Protein AF-A0A972UYF7-F1 (afdb_monomer)

Foldseek 3Di:
DVVVVVVVVCVVVVPVCVVVCLPPVDDLVRQLVVVVVVVVVVVVPDDPVNVVVCCVPDLQNDDDPDDPVVVVVVVVVVVVPDPPLADEDEDDQKDAQCLDVVVHVDDSQFWADDSNRITGAADPVSRVVVVQVVVCVVVVDPDDHHYDYDDDHATSDDDPDPPDGRD

Mean predicted aligned error: 4.76 Å

Nearest PDB structures (foldseek):
  2q7g-assembly1_A-2  TM=5.411E-01  e=6.337E-02  Methanosarcina mazei
  4cs2-assembly1_A-2  TM=5.052E-01  e=6.770E-02  Methanosarcina mazei
  1ati-assembly1_B  TM=5.854E-01  e=4.935E-01  Thermus thermophilus HB8
  1ati-assembly1_A  TM=5.919E-01  e=1.247E+00  Thermus thermophilus HB8
  3vbb-assembly3_E  TM=5.187E-01  e=3.151E+00  Homo sapiens

Sequence (167 aa):
MKQKIIDGIIKKTGIPDLIDVLVDRLSFSELQSLLLKIFELKTKKKSSNDILSEYQSNRFVKPSDINPVILRNLELKIFSLLPSDFELIELSPLTPIGTASVLTTTHQNNVISTIRNTEVAADTTNILALECAKRRKEWLTSKTVKLCSSQRLTRGQPFEDKNFSAH

Radius of gyration: 20.2 Å; Cα contacts (8 Å, |Δi|>4): 145; chains: 1; bounding box: 45×41×50 Å

Solvent-accessible surface area (backbone atoms only — not comparable to full-atom values): 10062 Å² total; per-residue (Å²): 122,68,65,66,53,53,54,51,49,34,65,72,71,71,40,88,58,51,64,55,46,61,64,76,71,33,54,74,68,53,45,28,54,52,48,51,54,52,47,54,62,54,55,74,73,58,50,73,66,55,51,50,52,46,52,73,72,38,69,87,68,59,83,71,93,68,59,65,69,60,52,52,55,50,52,54,54,55,59,72,70,51,63,90,79,49,46,79,47,86,75,68,66,56,41,58,52,57,51,59,37,72,78,44,93,47,58,60,86,38,36,50,72,48,67,78,67,22,19,44,32,52,53,70,67,62,55,53,50,51,52,43,52,51,51,30,62,75,66,74,44,88,69,86,73,47,75,42,70,83,79,87,38,37,48,50,60,87,67,101,46,95,85,62,61,39,91

pLDDT: mean 92.92, std 6.47, range [53.59, 98.44]

Structure (mmCIF, N/CA/C/O backbone):
data_AF-A0A972UYF7-F1
#
_entry.id   AF-A0A972UYF7-F1
#
loop_
_atom_site.group_PDB
_atom_site.id
_atom_site.type_symbol
_atom_site.label_atom_id
_atom_site.label_alt_id
_atom_site.label_comp_id
_atom_site.label_asym_id
_atom_site.label_entity_id
_atom_site.label_seq_id
_atom_site.pdbx_PDB_ins_code
_atom_site.Cartn_x
_atom_site.Cartn_y
_atom_site.Cartn_z
_atom_site.occupancy
_atom_site.B_iso_or_equiv
_atom_site.auth_seq_id
_atom_site.auth_comp_id
_atom_site.auth_asym_id
_atom_site.auth_atom_id
_atom_site.pdbx_PDB_model_num
ATOM 1 N N . MET A 1 1 ? -19.263 15.287 3.378 1.00 53.59 1 MET A N 1
ATOM 2 C CA . MET A 1 1 ? -19.510 14.082 4.209 1.00 53.59 1 MET A CA 1
ATOM 3 C C . MET A 1 1 ? -18.424 13.847 5.270 1.00 53.59 1 MET A C 1
ATOM 5 O O . MET A 1 1 ? -18.784 13.496 6.382 1.00 53.59 1 MET A O 1
ATOM 9 N N . LYS A 1 2 ? -17.131 14.094 4.986 1.00 68.38 2 LYS A N 1
ATOM 10 C CA . LYS A 1 2 ? -16.018 13.839 5.930 1.00 68.38 2 LYS A CA 1
ATOM 11 C C . LYS A 1 2 ? -15.978 14.759 7.163 1.00 68.38 2 LYS A C 1
ATOM 13 O O . LYS A 1 2 ? -15.811 14.245 8.260 1.00 68.38 2 LYS A O 1
ATOM 18 N N . GLN A 1 3 ? -16.226 16.064 7.011 1.00 82.25 3 GLN A N 1
ATOM 19 C CA . GLN A 1 3 ? -16.138 17.012 8.135 1.00 82.25 3 GLN A CA 1
ATOM 20 C C . GLN A 1 3 ? -17.111 16.678 9.277 1.00 82.25 3 GLN A C 1
ATOM 22 O O . GLN A 1 3 ? -16.688 16.531 10.412 1.00 82.25 3 GLN A O 1
ATOM 27 N N . LYS A 1 4 ? -18.380 16.380 8.955 1.00 88.25 4 LYS A N 1
ATOM 28 C CA . LYS A 1 4 ? -19.392 15.984 9.953 1.00 88.25 4 LYS A CA 1
ATOM 29 C C . LYS A 1 4 ? -18.992 14.759 10.788 1.00 88.25 4 LYS A C 1
ATOM 31 O O . LYS A 1 4 ? -19.383 14.660 11.947 1.00 88.25 4 LYS A O 1
ATOM 36 N N . ILE A 1 5 ? -18.250 13.811 10.205 1.00 92.19 5 ILE A N 1
ATOM 37 C CA . ILE A 1 5 ? -17.762 12.627 10.929 1.00 92.19 5 ILE A CA 1
ATOM 38 C C . ILE A 1 5 ? -16.664 13.039 11.912 1.00 92.19 5 ILE A C 1
ATOM 40 O O . ILE A 1 5 ? -16.703 12.619 13.066 1.00 92.19 5 ILE A O 1
ATOM 44 N N . ILE A 1 6 ? -15.722 13.877 11.473 1.00 91.44 6 ILE A N 1
ATOM 45 C CA . ILE A 1 6 ? -14.649 14.401 12.326 1.00 91.44 6 ILE A CA 1
ATOM 46 C C . ILE A 1 6 ? -15.226 15.234 13.475 1.00 91.44 6 ILE A C 1
ATOM 48 O O . ILE A 1 6 ? -14.893 14.972 14.628 1.00 91.44 6 ILE A O 1
ATOM 52 N N . ASP A 1 7 ? -16.171 16.133 13.194 1.00 92.56 7 ASP A N 1
ATOM 53 C CA . ASP A 1 7 ? -16.850 16.939 14.216 1.00 92.56 7 ASP A CA 1
ATOM 54 C C . ASP A 1 7 ? -17.564 16.043 15.248 1.00 92.56 7 ASP A C 1
ATOM 56 O O . ASP A 1 7 ? -17.515 16.280 16.457 1.00 92.56 7 ASP A O 1
ATOM 60 N N . GLY A 1 8 ? -18.192 14.957 14.781 1.00 94.69 8 GLY A N 1
ATOM 61 C CA . GLY A 1 8 ? -18.811 13.951 15.643 1.00 94.69 8 GLY A CA 1
ATOM 62 C C . GLY A 1 8 ? -17.805 13.206 16.528 1.00 94.69 8 GLY A C 1
ATOM 63 O O . GLY A 1 8 ? -18.105 12.936 17.693 1.00 94.69 8 GLY A O 1
ATOM 64 N N . ILE A 1 9 ? -16.612 12.897 16.009 1.00 94.44 9 ILE A N 1
ATOM 65 C CA . ILE A 1 9 ? -15.524 12.284 16.783 1.00 94.44 9 ILE A CA 1
ATOM 66 C C . ILE A 1 9 ? -15.036 13.255 17.858 1.00 94.44 9 ILE A C 1
ATOM 68 O O . ILE A 1 9 ? -14.999 12.857 19.018 1.00 94.44 9 ILE A O 1
ATOM 72 N N . ILE A 1 10 ? -14.748 14.512 17.501 1.00 95.56 10 ILE A N 1
ATOM 73 C CA . ILE A 1 10 ? -14.301 15.560 18.436 1.00 95.56 10 ILE A CA 1
ATOM 74 C C . ILE A 1 10 ? -15.309 15.727 19.578 1.00 95.56 10 ILE A C 1
ATOM 76 O O . ILE A 1 10 ? -14.943 15.711 20.754 1.00 95.56 10 ILE A O 1
ATOM 80 N N . LYS A 1 11 ? -16.605 15.799 19.248 1.00 95.19 11 LYS A N 1
ATOM 81 C CA . LYS A 1 11 ? -17.671 15.885 20.253 1.00 95.19 11 LYS A CA 1
ATOM 82 C C . LYS A 1 11 ? -17.718 14.654 21.164 1.00 95.19 11 LYS A C 1
ATOM 84 O O . LYS A 1 11 ? -17.945 14.793 22.360 1.00 95.19 11 LYS A O 1
ATOM 89 N N . LYS A 1 12 ? -17.536 13.451 20.612 1.00 96.38 12 LYS A N 1
ATOM 90 C CA . LYS A 1 12 ? -17.595 12.190 21.368 1.00 96.38 12 LYS A CA 1
ATOM 91 C C . LYS A 1 12 ? -16.387 11.996 22.285 1.00 96.38 12 LYS A C 1
ATOM 93 O O . LYS A 1 12 ? -16.538 11.407 23.351 1.00 96.38 12 LYS A O 1
ATOM 98 N N . THR A 1 13 ? -15.203 12.426 21.859 1.00 94.75 13 THR A N 1
ATOM 99 C CA . THR A 1 13 ? -13.974 12.315 22.654 1.00 94.75 13 THR A CA 1
ATOM 100 C C . THR A 1 13 ? -13.847 13.432 23.682 1.00 94.75 13 THR A C 1
ATOM 102 O O . THR A 1 13 ? -13.176 13.231 24.688 1.00 94.75 13 THR A O 1
ATOM 105 N N . GLY A 1 14 ? -14.482 14.587 23.447 1.00 95.50 14 GLY A N 1
ATOM 106 C CA . GLY A 1 14 ? -14.360 15.761 24.310 1.00 95.50 14 GLY A CA 1
ATOM 107 C C . GLY A 1 14 ? -12.991 16.440 24.214 1.00 95.50 14 GLY A C 1
ATOM 108 O O . GLY A 1 14 ? -12.608 17.145 25.141 1.00 95.50 14 GLY A O 1
ATOM 109 N N . ILE A 1 15 ? -12.251 16.214 23.120 1.00 95.00 15 ILE A N 1
ATOM 110 C CA . ILE A 1 15 ? -10.909 16.769 22.879 1.00 95.00 15 ILE A CA 1
ATOM 111 C C . ILE A 1 15 ? -10.995 17.710 21.664 1.00 95.00 15 ILE A C 1
ATOM 113 O O . ILE A 1 15 ? -10.967 17.220 20.532 1.00 95.00 15 ILE A O 1
ATOM 117 N N . PRO A 1 16 ? -11.148 19.034 21.868 1.00 91.69 16 PRO A N 1
ATOM 118 C CA . PRO A 1 16 ? -11.381 19.992 20.784 1.00 91.69 16 PRO A CA 1
ATOM 119 C C . PRO A 1 16 ? -10.237 20.088 19.768 1.00 91.69 16 PRO A C 1
ATOM 121 O O . PRO A 1 16 ? -10.502 20.192 18.576 1.00 91.69 16 PRO A O 1
ATOM 124 N N . ASP A 1 17 ? -8.985 20.005 20.224 1.00 93.62 17 ASP A N 1
ATOM 125 C CA . ASP A 1 17 ? -7.765 20.142 19.413 1.00 93.62 17 ASP A CA 1
ATOM 126 C C . ASP A 1 17 ? -7.193 18.788 18.958 1.00 93.62 17 ASP A C 1
ATOM 128 O O . ASP A 1 17 ? -6.018 18.676 18.615 1.00 93.62 17 ASP A O 1
ATOM 132 N N . LEU A 1 18 ? -8.019 17.731 18.946 1.00 94.38 18 LEU A N 1
ATOM 133 C CA . LEU A 1 18 ? -7.566 16.364 18.670 1.00 94.38 18 LEU A CA 1
ATOM 134 C C . LEU A 1 18 ? -6.819 16.240 17.336 1.00 94.38 18 LEU A C 1
ATOM 136 O O . LEU A 1 18 ? -5.810 15.545 17.270 1.00 94.38 18 LEU A O 1
ATOM 140 N N . ILE A 1 19 ? -7.320 16.872 16.273 1.00 93.19 19 ILE A N 1
ATOM 141 C CA . ILE A 1 19 ? -6.692 16.782 14.948 1.00 93.19 19 ILE A CA 1
ATOM 142 C C . ILE A 1 19 ? -5.349 17.508 14.946 1.00 93.19 19 ILE A C 1
ATOM 144 O O . ILE A 1 19 ? -4.357 16.908 14.544 1.00 93.19 19 ILE A O 1
ATOM 148 N N . ASP A 1 20 ? -5.298 18.729 15.469 1.00 92.81 20 ASP A N 1
ATOM 149 C CA . ASP A 1 20 ? -4.079 19.541 15.527 1.00 92.81 20 ASP A CA 1
ATOM 150 C C . ASP A 1 20 ? -2.988 18.841 16.350 1.00 92.81 20 ASP A C 1
ATOM 152 O O . ASP A 1 20 ? -1.822 18.804 15.967 1.00 92.81 20 ASP A O 1
ATOM 156 N N . VAL A 1 21 ? -3.360 18.194 17.462 1.00 93.31 21 VAL A N 1
ATOM 157 C CA . VAL A 1 21 ? -2.422 17.379 18.247 1.00 93.31 21 VAL A CA 1
ATOM 158 C C . VAL A 1 21 ? -1.858 16.230 17.410 1.00 93.31 21 VAL A C 1
ATOM 160 O O . VAL A 1 21 ? -0.651 16.000 17.427 1.00 93.31 21 VAL A O 1
ATOM 163 N N . LEU A 1 22 ? -2.709 15.506 16.679 1.00 94.19 22 LEU A N 1
ATOM 164 C CA . LEU A 1 22 ? -2.288 14.341 15.898 1.00 94.19 22 LEU A CA 1
ATOM 165 C C . LEU A 1 22 ? -1.510 14.703 14.623 1.00 94.19 22 LEU A C 1
ATOM 167 O O . LEU A 1 22 ? -0.728 13.872 14.165 1.00 94.19 22 LEU A O 1
ATOM 171 N N . VAL A 1 23 ? -1.738 15.887 14.046 1.00 92.88 23 VAL A N 1
ATOM 172 C CA . VAL A 1 23 ? -1.115 16.338 12.790 1.00 92.88 23 VAL A CA 1
ATOM 173 C C . VAL A 1 23 ? 0.128 17.189 13.041 1.00 92.88 23 VAL A C 1
ATOM 175 O O . VAL A 1 23 ? 1.163 16.921 12.437 1.00 92.88 23 VAL A O 1
ATOM 178 N N . ASP A 1 24 ? 0.044 18.181 13.929 1.00 93.56 24 ASP A N 1
ATOM 179 C CA . ASP A 1 24 ? 1.079 19.214 14.066 1.00 93.56 24 ASP A CA 1
ATOM 180 C C . ASP A 1 24 ? 2.006 18.987 15.265 1.00 93.56 24 ASP A C 1
ATOM 182 O O . ASP A 1 24 ? 3.156 19.427 15.248 1.00 93.56 24 ASP A O 1
ATOM 186 N N . ARG A 1 25 ? 1.528 18.318 16.326 1.00 94.56 25 ARG A N 1
ATOM 187 C CA . ARG A 1 25 ? 2.325 18.108 17.553 1.00 94.56 25 ARG A CA 1
ATOM 188 C C . ARG A 1 25 ? 3.008 16.749 17.629 1.00 94.56 25 ARG A C 1
ATOM 190 O O . ARG A 1 25 ? 3.965 16.614 18.385 1.00 94.56 25 ARG A O 1
ATOM 197 N N . LEU A 1 26 ? 2.519 15.754 16.894 1.00 95.62 26 LEU A N 1
ATOM 198 C CA . LEU A 1 26 ? 3.140 14.436 16.819 1.00 95.62 26 LEU A CA 1
ATOM 199 C C . LEU A 1 26 ? 3.890 14.284 15.503 1.00 95.62 26 LEU A C 1
ATOM 201 O O . LEU A 1 26 ? 3.331 14.467 14.424 1.00 95.62 26 LEU A O 1
ATOM 205 N N . SER A 1 27 ? 5.143 13.848 15.587 1.00 93.94 27 SER A N 1
ATOM 206 C CA . SER A 1 27 ? 5.842 13.341 14.413 1.00 93.94 27 SER A CA 1
ATOM 207 C C . SER A 1 27 ? 5.136 12.101 13.864 1.00 93.94 27 SER A C 1
ATOM 209 O O . SER A 1 27 ? 4.449 11.354 14.569 1.00 93.94 27 SER A O 1
ATOM 211 N N . PHE A 1 28 ? 5.384 11.805 12.593 1.00 91.50 28 PHE A N 1
ATOM 212 C CA . PHE A 1 28 ? 4.793 10.641 11.944 1.00 91.50 28 PHE A CA 1
ATOM 213 C C . PHE A 1 28 ? 5.217 9.309 12.602 1.00 91.50 28 PHE A C 1
ATOM 215 O O . PHE A 1 28 ? 4.451 8.345 12.634 1.00 91.50 28 PHE A O 1
ATOM 222 N N . SER A 1 29 ? 6.414 9.245 13.196 1.00 93.75 29 SER A N 1
ATOM 223 C CA . SER A 1 29 ? 6.885 8.098 13.990 1.00 93.75 29 SER A CA 1
ATOM 224 C C . SER A 1 29 ? 6.175 7.948 15.340 1.00 93.75 29 SER A C 1
ATOM 226 O O . SER A 1 29 ? 5.895 6.823 15.771 1.00 93.75 29 SER A O 1
ATOM 228 N N . GLU A 1 30 ? 5.862 9.056 16.012 1.00 95.62 30 GLU A N 1
ATOM 229 C CA . GLU A 1 30 ? 5.106 9.039 17.270 1.00 95.62 30 GLU A CA 1
ATOM 230 C C . GLU A 1 30 ? 3.651 8.652 17.016 1.00 95.62 30 GLU A C 1
ATOM 232 O O . GLU A 1 30 ? 3.116 7.787 17.713 1.00 95.62 30 GLU A O 1
ATOM 237 N N . LEU A 1 31 ? 3.045 9.195 15.954 1.00 95.56 31 LEU A N 1
ATOM 238 C CA . LEU A 1 31 ? 1.709 8.807 15.511 1.00 95.56 31 LEU A CA 1
ATOM 239 C C . LEU A 1 31 ? 1.642 7.310 15.181 1.00 95.56 31 LEU A C 1
ATOM 241 O O . LEU A 1 31 ? 0.726 6.623 15.635 1.00 95.56 31 LEU A O 1
ATOM 245 N N . GLN A 1 32 ? 2.634 6.772 14.462 1.00 95.50 32 GLN A N 1
ATOM 246 C CA . GLN A 1 32 ? 2.739 5.331 14.213 1.00 95.50 32 GLN A CA 1
ATOM 247 C C . GLN A 1 32 ? 2.785 4.533 15.526 1.00 95.50 32 GLN A C 1
ATOM 249 O O . GLN A 1 32 ? 2.077 3.535 15.668 1.00 95.50 32 GLN A O 1
ATOM 254 N N . SER A 1 33 ? 3.598 4.956 16.495 1.00 96.69 33 SER A N 1
ATOM 255 C CA . SER A 1 33 ? 3.731 4.263 17.785 1.00 96.69 33 SER A CA 1
ATOM 256 C C . SER A 1 33 ? 2.416 4.269 18.574 1.00 96.69 33 SER A C 1
ATOM 258 O O . SER A 1 33 ? 1.996 3.233 19.100 1.00 96.69 33 SER A O 1
ATOM 260 N N . LEU A 1 34 ? 1.714 5.405 18.580 1.00 96.62 34 LEU A N 1
ATOM 261 C CA . LEU A 1 34 ? 0.385 5.542 19.168 1.00 96.62 34 LEU A CA 1
ATOM 262 C C . LEU A 1 34 ? -0.632 4.614 18.486 1.00 96.62 34 LEU A C 1
ATOM 264 O O . LEU A 1 34 ? -1.339 3.863 19.162 1.00 96.62 34 LEU A O 1
ATOM 268 N N . LEU A 1 35 ? -0.690 4.618 17.151 1.00 96.88 35 LEU A N 1
ATOM 269 C CA . LEU A 1 35 ? -1.614 3.780 16.383 1.00 96.88 35 LEU A CA 1
ATOM 270 C C . LEU A 1 35 ? -1.339 2.286 16.577 1.00 96.88 35 LEU A C 1
ATOM 272 O O . LEU A 1 35 ? -2.290 1.518 16.718 1.00 96.88 35 LEU A O 1
ATOM 276 N N . LEU A 1 36 ? -0.070 1.873 16.664 1.00 97.94 36 LEU A N 1
ATOM 277 C CA . LEU A 1 36 ? 0.304 0.494 16.992 1.00 97.94 36 LEU A CA 1
ATOM 278 C C . LEU A 1 36 ? -0.257 0.078 18.356 1.00 97.94 36 LEU A C 1
ATOM 280 O O . LEU A 1 36 ? -0.880 -0.982 18.457 1.00 97.94 36 LEU A O 1
ATOM 284 N N . LYS A 1 37 ? -0.115 0.926 19.385 1.00 98.19 37 LYS A N 1
ATOM 285 C CA . LYS A 1 37 ? -0.671 0.636 20.713 1.00 98.19 37 LYS A CA 1
ATOM 286 C C . LYS A 1 37 ? -2.198 0.576 20.698 1.00 98.19 37 LYS A C 1
ATOM 288 O O . LYS A 1 37 ? -2.793 -0.324 21.290 1.00 98.19 37 LYS A O 1
ATOM 293 N N . ILE A 1 38 ? -2.849 1.507 20.002 1.00 97.44 38 ILE A N 1
ATOM 294 C CA . ILE A 1 38 ? -4.311 1.524 19.858 1.00 97.44 38 ILE A CA 1
ATOM 295 C C . ILE A 1 38 ? -4.799 0.247 19.164 1.00 97.44 38 ILE A C 1
ATOM 297 O O . ILE A 1 38 ? -5.777 -0.357 19.611 1.00 97.44 38 ILE A O 1
ATOM 301 N N . PHE A 1 39 ? -4.133 -0.174 18.087 1.00 97.75 39 PHE A N 1
ATOM 302 C CA . PHE A 1 39 ? -4.522 -1.359 17.327 1.00 97.75 39 PHE A CA 1
ATOM 303 C C . PHE A 1 39 ? -4.317 -2.629 18.150 1.00 97.75 39 PHE A C 1
ATOM 305 O O . PHE A 1 39 ? -5.225 -3.450 18.168 1.00 97.75 39 PHE A O 1
ATOM 312 N N . GLU A 1 40 ? -3.224 -2.748 18.911 1.00 97.81 40 GLU A N 1
ATOM 313 C CA . GLU A 1 40 ? -3.013 -3.842 19.873 1.00 97.81 40 GLU A CA 1
ATOM 314 C C . GLU A 1 40 ? -4.186 -3.967 20.864 1.00 97.81 40 GLU A C 1
ATOM 316 O O . GLU A 1 40 ? -4.733 -5.049 21.074 1.00 97.81 40 GLU A O 1
ATOM 321 N N . LEU A 1 41 ? -4.617 -2.852 21.466 1.00 98.38 41 LEU A N 1
ATOM 322 C CA . LEU A 1 41 ? -5.723 -2.854 22.430 1.00 98.38 41 LEU A CA 1
ATOM 323 C C . LEU A 1 41 ? -7.079 -3.149 21.776 1.00 98.38 41 LEU A C 1
ATOM 325 O O . LEU A 1 41 ? -7.949 -3.748 22.410 1.00 98.38 41 LEU A O 1
ATOM 329 N N . LYS A 1 42 ? -7.283 -2.722 20.524 1.00 97.62 42 LYS A N 1
ATOM 330 C CA . LYS A 1 42 ? -8.511 -2.998 19.769 1.00 97.62 42 LYS A CA 1
ATOM 331 C C . LYS A 1 42 ? -8.591 -4.454 19.325 1.00 97.62 42 LYS A C 1
ATOM 333 O O . LYS A 1 42 ? -9.648 -5.058 19.472 1.00 97.62 42 LYS A O 1
ATOM 338 N N . THR A 1 43 ? -7.505 -5.023 18.808 1.00 97.56 43 THR A N 1
ATOM 339 C CA . THR A 1 43 ? -7.487 -6.411 18.324 1.00 97.56 43 THR A CA 1
ATOM 340 C C . THR A 1 43 ? -7.590 -7.417 19.463 1.00 97.56 43 THR A C 1
ATOM 342 O O . THR A 1 43 ? -8.244 -8.435 19.285 1.00 97.56 43 THR A O 1
ATOM 345 N N . LYS A 1 44 ? -7.080 -7.103 20.665 1.00 98.00 44 LYS A N 1
ATOM 346 C CA . LYS A 1 44 ? -7.297 -7.910 21.885 1.00 98.00 44 LYS A CA 1
ATOM 347 C C . LYS A 1 44 ? -8.768 -8.136 22.244 1.00 98.00 44 LYS A C 1
ATOM 349 O O . LYS A 1 44 ? -9.076 -9.069 22.975 1.00 98.00 44 LYS A O 1
ATOM 354 N N . LYS A 1 45 ? -9.667 -7.271 21.770 1.00 97.62 45 LYS A N 1
ATOM 355 C CA . LYS A 1 45 ? -11.112 -7.371 22.010 1.00 97.62 45 LYS A CA 1
ATOM 356 C C . LYS A 1 45 ? -11.858 -8.089 20.884 1.00 97.62 45 LYS A C 1
ATOM 358 O O . LYS A 1 45 ? -13.075 -8.197 20.969 1.00 97.62 45 LYS A O 1
ATOM 363 N N . LYS A 1 46 ? -11.162 -8.525 19.828 1.00 97.88 46 LYS A N 1
ATOM 364 C CA . LYS A 1 46 ? -11.772 -9.228 18.697 1.00 97.88 46 LYS A CA 1
ATOM 365 C C . LYS A 1 46 ? -11.824 -10.728 18.939 1.00 97.88 46 LYS A C 1
ATOM 367 O O . LYS A 1 46 ? -10.881 -11.322 19.454 1.00 97.88 46 LYS A O 1
ATOM 372 N N . SER A 1 47 ? -12.914 -11.331 18.491 1.00 98.12 47 SER A N 1
ATOM 373 C CA . SER A 1 47 ? -13.104 -12.772 18.388 1.00 98.12 47 SER A CA 1
ATOM 374 C C . SER A 1 47 ? -12.904 -13.258 16.949 1.00 98.12 47 SER A C 1
ATOM 376 O O . SER A 1 47 ? -12.932 -12.473 15.999 1.00 98.12 47 SER A O 1
ATOM 378 N N . SER A 1 48 ? -12.768 -14.572 16.757 1.00 98.12 48 SER A N 1
ATOM 379 C CA . SER A 1 48 ? -12.719 -15.168 15.414 1.00 98.12 48 SER A CA 1
ATOM 380 C C . SER A 1 48 ? -13.990 -14.902 14.598 1.00 98.12 48 SER A C 1
ATOM 382 O O . SER A 1 48 ? -13.907 -14.751 13.381 1.00 98.12 48 SER A O 1
ATOM 384 N N . ASN A 1 49 ? -15.153 -14.785 15.251 1.00 98.44 49 ASN A N 1
ATOM 385 C CA . ASN A 1 49 ? -16.408 -14.438 14.579 1.00 98.44 49 ASN A CA 1
ATOM 386 C C . ASN A 1 49 ? -16.383 -13.004 14.040 1.00 98.44 49 ASN A C 1
ATOM 388 O O . ASN A 1 49 ? -16.837 -12.772 12.920 1.00 98.44 49 ASN A O 1
ATOM 392 N N . ASP A 1 50 ? -15.804 -12.063 14.791 1.00 98.06 50 ASP A N 1
ATOM 393 C CA . ASP A 1 50 ? -15.629 -10.686 14.314 1.00 98.06 50 ASP A CA 1
ATOM 394 C C . ASP A 1 50 ? -14.733 -10.660 13.072 1.00 98.06 50 ASP A C 1
ATOM 396 O O . ASP A 1 50 ? -15.054 -10.001 12.086 1.00 98.06 50 ASP A O 1
ATOM 400 N N . ILE A 1 51 ? -13.641 -11.434 13.084 1.00 97.94 51 ILE A N 1
ATOM 401 C CA . ILE A 1 51 ? -12.730 -11.544 11.938 1.00 97.94 51 ILE A CA 1
ATOM 402 C C . ILE A 1 51 ? -13.427 -12.157 10.720 1.00 97.94 51 ILE A C 1
ATOM 404 O O . ILE A 1 51 ? -13.257 -11.650 9.613 1.00 97.94 51 ILE A O 1
ATOM 408 N N . LEU A 1 52 ? -14.229 -13.211 10.896 1.00 98.25 52 LEU A N 1
ATOM 409 C CA . LEU A 1 52 ? -14.974 -13.815 9.790 1.00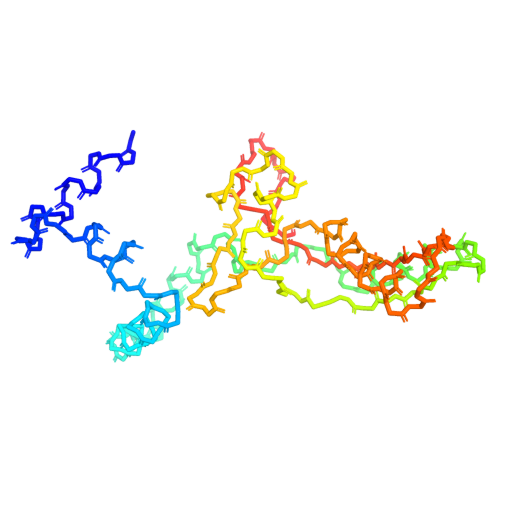 98.25 52 LEU A CA 1
ATOM 410 C C . LEU A 1 52 ? -16.002 -12.837 9.202 1.00 98.25 52 LEU A C 1
ATOM 412 O O . LEU A 1 52 ? -16.089 -12.705 7.983 1.00 98.25 52 LEU A O 1
ATOM 416 N N . SER A 1 53 ? -16.731 -12.117 10.055 1.00 97.75 53 SER A N 1
ATOM 417 C CA . SER A 1 53 ? -17.694 -11.092 9.635 1.00 97.75 53 SER A CA 1
ATOM 418 C C . SER A 1 53 ? -17.019 -9.954 8.854 1.00 97.75 53 SER A C 1
ATOM 420 O O . SER A 1 53 ? -17.488 -9.524 7.794 1.00 97.75 53 SER A O 1
ATOM 422 N N . GLU A 1 54 ? -15.849 -9.505 9.313 1.00 96.56 54 GLU A N 1
ATOM 423 C CA . GLU A 1 54 ? -15.036 -8.520 8.597 1.00 96.56 54 GLU A CA 1
ATOM 424 C C . GLU A 1 54 ? -14.511 -9.069 7.268 1.00 96.56 54 GLU A C 1
ATOM 426 O O . GLU A 1 54 ? -14.604 -8.388 6.249 1.00 96.56 54 GLU A O 1
ATOM 431 N N . TYR A 1 55 ? -14.017 -10.308 7.239 1.00 96.81 55 TYR A N 1
ATOM 432 C CA . TYR A 1 55 ? -13.583 -10.962 6.005 1.00 96.81 55 TYR A CA 1
ATOM 433 C C . TYR A 1 55 ? -14.728 -11.074 4.994 1.00 96.81 55 TYR A C 1
ATOM 435 O O . TYR A 1 55 ? -14.521 -10.900 3.794 1.00 96.81 55 TYR A O 1
ATOM 443 N N . GLN A 1 56 ? -15.951 -11.335 5.458 1.00 96.00 56 GLN A N 1
ATOM 444 C CA . GLN A 1 56 ? -17.142 -11.440 4.621 1.00 96.00 56 GLN A CA 1
ATOM 445 C C . GLN A 1 56 ? -17.574 -10.094 4.026 1.00 96.00 56 GLN A C 1
ATOM 447 O O . GLN A 1 56 ? -17.955 -10.062 2.856 1.00 96.00 56 GLN A O 1
ATOM 452 N N . SER A 1 57 ? -17.459 -8.999 4.774 1.00 94.62 57 SER A N 1
ATOM 453 C CA . SER A 1 57 ? -17.949 -7.676 4.363 1.00 94.62 57 SER A CA 1
ATOM 454 C C . SER A 1 57 ? -16.894 -6.782 3.698 1.00 94.62 57 SER A C 1
ATOM 456 O O . SER A 1 57 ? -17.238 -5.877 2.938 1.00 94.62 57 SER A O 1
ATOM 458 N N . ASN A 1 58 ? -15.605 -7.019 3.945 1.00 93.44 58 ASN A N 1
ATOM 459 C CA . ASN A 1 58 ? -14.530 -6.169 3.447 1.00 93.44 58 ASN A CA 1
ATOM 460 C C . ASN A 1 58 ? -14.085 -6.574 2.031 1.00 93.44 58 ASN A C 1
ATOM 462 O O . ASN A 1 58 ? -13.524 -7.648 1.809 1.00 93.44 58 ASN A O 1
ATOM 466 N N . ARG A 1 59 ? -14.275 -5.670 1.063 1.00 90.38 59 ARG A N 1
ATOM 467 C CA . ARG A 1 59 ? -13.869 -5.882 -0.337 1.00 90.38 59 ARG A CA 1
ATOM 468 C C . ARG A 1 59 ? -12.353 -5.978 -0.548 1.00 90.38 59 ARG A C 1
ATOM 470 O O . ARG A 1 59 ? -11.921 -6.594 -1.511 1.00 90.38 59 ARG A O 1
ATOM 477 N N . PHE A 1 60 ? -11.542 -5.400 0.339 1.00 91.75 60 PHE A N 1
ATOM 478 C CA . PHE A 1 60 ? -10.078 -5.381 0.218 1.00 91.75 60 PHE A CA 1
ATOM 479 C C . PHE A 1 60 ? -9.399 -6.669 0.682 1.00 91.75 60 PHE A C 1
ATOM 481 O O . PHE A 1 60 ? -8.177 -6.746 0.657 1.00 91.75 60 PHE A O 1
ATOM 488 N N . VAL A 1 61 ? -10.138 -7.680 1.126 1.00 93.94 61 VAL A N 1
ATOM 489 C CA . VAL A 1 61 ? -9.542 -8.946 1.594 1.00 93.94 61 VAL A CA 1
ATOM 490 C C . VAL A 1 61 ? -10.106 -10.156 0.859 1.00 93.94 61 VAL A C 1
ATOM 492 O O . VAL A 1 61 ? -9.898 -11.293 1.275 1.00 93.94 61 VAL A O 1
ATOM 495 N N . LYS A 1 62 ? -10.829 -9.919 -0.238 1.00 91.25 62 LYS A N 1
ATOM 496 C CA . LYS A 1 62 ? -11.388 -10.984 -1.063 1.00 91.25 62 LYS A CA 1
ATOM 497 C C . LYS A 1 62 ? -10.321 -11.591 -1.969 1.00 91.25 62 LYS A C 1
ATOM 499 O O . LYS A 1 62 ? -9.461 -10.856 -2.458 1.00 91.25 62 LYS A O 1
ATOM 504 N N . PRO A 1 63 ? -10.367 -12.915 -2.195 1.00 90.94 63 PRO A N 1
ATOM 505 C CA . PRO A 1 63 ? -9.541 -13.530 -3.218 1.00 90.94 63 PRO A CA 1
ATOM 506 C C . PRO A 1 63 ? -9.924 -12.974 -4.593 1.00 90.94 63 PRO A C 1
ATOM 508 O O . PRO A 1 63 ? -11.065 -12.581 -4.821 1.00 90.94 63 PRO A O 1
ATOM 511 N N . SER A 1 64 ? -8.956 -12.951 -5.505 1.00 87.38 64 SER A N 1
ATOM 512 C CA . SER A 1 64 ? -9.221 -12.693 -6.920 1.00 87.38 64 SER A CA 1
ATOM 513 C C . SER A 1 64 ? -9.853 -13.934 -7.551 1.00 87.38 64 SER A C 1
ATOM 515 O O . SER A 1 64 ? -9.403 -15.046 -7.282 1.00 87.38 64 SER A O 1
ATOM 517 N N . ASP A 1 65 ? -10.822 -13.742 -8.446 1.00 87.75 65 ASP A N 1
ATOM 518 C CA . ASP A 1 65 ? -11.448 -14.837 -9.206 1.00 87.75 65 ASP A CA 1
ATOM 519 C C . ASP A 1 65 ? -10.540 -15.401 -10.321 1.00 87.75 65 ASP A C 1
ATOM 521 O O . ASP A 1 65 ? -10.881 -16.369 -11.002 1.00 87.75 65 ASP A O 1
ATOM 525 N N . ILE A 1 66 ? -9.359 -14.805 -10.529 1.00 89.75 66 ILE A N 1
ATOM 526 C CA . ILE A 1 66 ? -8.404 -15.220 -11.560 1.00 89.75 66 ILE A CA 1
ATOM 527 C C . ILE A 1 66 ? -7.653 -16.477 -11.112 1.00 89.75 66 ILE A C 1
ATOM 529 O O . ILE A 1 66 ? -6.993 -16.484 -10.072 1.00 89.75 66 ILE A O 1
ATOM 533 N N . ASN A 1 67 ? -7.655 -17.511 -11.960 1.00 93.94 67 ASN A N 1
ATOM 534 C CA . ASN A 1 67 ? -6.845 -18.707 -11.741 1.00 93.94 67 ASN A CA 1
ATOM 535 C C . ASN A 1 67 ? -5.340 -18.345 -11.700 1.00 93.94 67 ASN A C 1
ATOM 537 O O . ASN A 1 67 ? -4.812 -17.809 -12.684 1.00 93.94 67 ASN A O 1
ATOM 541 N N . PRO A 1 68 ? -4.619 -18.672 -10.611 1.00 94.38 68 PRO A N 1
ATOM 542 C CA . PRO A 1 68 ? -3.222 -18.282 -10.448 1.00 94.38 68 PRO A CA 1
ATOM 543 C C . PRO A 1 68 ? -2.294 -18.908 -11.497 1.00 94.38 68 PRO A C 1
ATOM 545 O O . PRO A 1 68 ? -1.348 -18.254 -11.923 1.00 94.38 68 PRO A O 1
ATOM 548 N N . VAL A 1 69 ? -2.571 -20.129 -11.967 1.00 97.56 69 VAL A N 1
ATOM 549 C CA . VAL A 1 69 ? -1.764 -20.797 -13.005 1.00 97.56 69 VAL A CA 1
ATOM 550 C C . VAL A 1 69 ? -1.877 -20.055 -14.334 1.00 97.56 69 VAL A C 1
ATOM 552 O O . VAL A 1 69 ? -0.873 -19.826 -15.006 1.00 97.56 69 VAL A O 1
ATOM 555 N N . ILE A 1 70 ? -3.090 -19.627 -14.695 1.00 96.31 70 ILE A N 1
ATOM 556 C CA . ILE A 1 70 ? -3.328 -18.857 -15.922 1.00 96.31 70 ILE A CA 1
ATOM 557 C C . ILE A 1 70 ? -2.590 -17.518 -15.855 1.00 96.31 70 ILE A C 1
ATOM 559 O O . ILE A 1 70 ? -1.897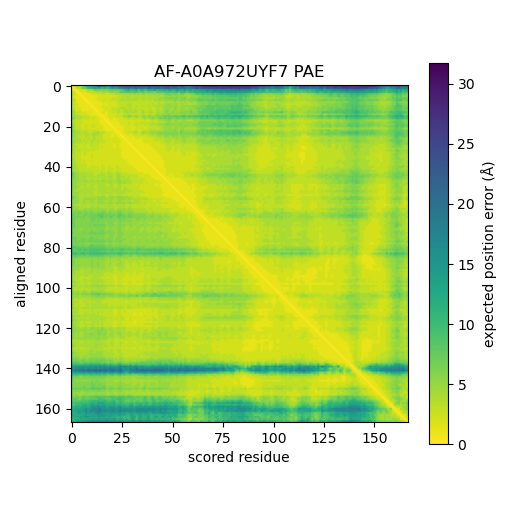 -17.161 -16.807 1.00 96.31 70 ILE A O 1
ATOM 563 N N . LEU A 1 71 ? -2.689 -16.809 -14.724 1.00 94.50 71 LEU A N 1
ATOM 564 C CA . LEU A 1 71 ? -1.999 -15.533 -14.542 1.00 94.50 71 LEU A CA 1
ATOM 565 C C . LEU A 1 71 ? -0.478 -15.684 -14.666 1.00 94.50 71 LEU A C 1
ATOM 567 O O . LEU A 1 71 ? 0.138 -14.936 -15.417 1.00 94.50 71 LEU A O 1
ATOM 571 N N . ARG A 1 72 ? 0.126 -16.673 -13.995 1.00 96.00 72 ARG A N 1
ATOM 572 C CA . ARG A 1 72 ? 1.583 -16.874 -14.066 1.00 96.00 72 ARG A CA 1
ATOM 573 C C . ARG A 1 72 ? 2.056 -17.240 -15.472 1.00 96.00 72 ARG A C 1
ATOM 575 O O . ARG A 1 72 ? 3.070 -16.718 -15.924 1.00 96.00 72 ARG A O 1
ATOM 582 N N . ASN A 1 73 ? 1.310 -18.076 -16.194 1.00 97.19 73 ASN A N 1
ATOM 583 C CA . ASN A 1 73 ? 1.637 -18.402 -17.585 1.00 97.19 73 ASN A CA 1
ATOM 584 C C . ASN A 1 73 ? 1.575 -17.168 -18.497 1.00 97.19 73 ASN A C 1
ATOM 586 O O . ASN A 1 73 ? 2.416 -17.014 -19.383 1.00 97.19 73 ASN A O 1
ATOM 590 N N . LEU A 1 74 ? 0.599 -16.282 -18.277 1.00 95.88 74 LEU A N 1
ATOM 591 C CA . LEU A 1 74 ? 0.504 -15.015 -18.997 1.00 95.88 74 LEU A CA 1
ATOM 592 C C . LEU A 1 74 ? 1.704 -14.109 -18.695 1.00 95.88 74 LEU A C 1
ATOM 594 O O . LEU A 1 74 ? 2.326 -13.609 -19.627 1.00 95.88 74 LEU A O 1
ATOM 598 N N . GLU A 1 75 ? 2.049 -13.927 -17.420 1.00 95.62 75 GLU A N 1
ATOM 599 C CA . GLU A 1 75 ? 3.186 -13.099 -16.999 1.00 95.62 75 GLU A CA 1
ATOM 600 C C . GLU A 1 75 ? 4.505 -13.597 -17.598 1.00 95.62 75 GLU A C 1
ATOM 602 O O . GLU A 1 75 ? 5.239 -12.816 -18.199 1.00 95.62 75 GLU A O 1
ATOM 607 N N . LEU A 1 76 ? 4.768 -14.908 -17.535 1.00 96.50 76 LEU A N 1
ATOM 608 C CA . LEU A 1 76 ? 5.956 -15.510 -18.148 1.00 96.50 76 LEU A CA 1
ATOM 609 C C . LEU A 1 76 ? 6.010 -15.264 -19.659 1.00 96.50 76 LEU A C 1
ATOM 611 O O . LEU A 1 76 ? 7.069 -14.944 -20.201 1.00 96.50 76 LEU A O 1
ATOM 615 N N . LYS A 1 77 ? 4.868 -15.372 -20.347 1.00 97.00 77 LYS A N 1
ATOM 616 C CA . LYS A 1 77 ? 4.792 -15.088 -21.781 1.00 97.00 77 LYS A CA 1
ATOM 617 C C . LYS A 1 77 ? 5.063 -13.613 -22.077 1.00 97.00 77 LYS A C 1
ATOM 619 O O . LYS A 1 77 ? 5.806 -13.324 -23.009 1.00 97.00 77 LYS A O 1
ATOM 624 N N . ILE A 1 78 ? 4.520 -12.690 -21.284 1.00 95.50 78 ILE A N 1
ATOM 625 C CA . ILE A 1 78 ? 4.789 -11.251 -21.423 1.00 95.50 78 ILE A CA 1
ATOM 626 C C . ILE A 1 78 ? 6.283 -10.967 -21.228 1.00 95.50 78 ILE A C 1
ATOM 628 O O . ILE A 1 78 ? 6.887 -10.302 -22.066 1.00 95.50 78 ILE A O 1
ATOM 632 N N . PHE A 1 79 ? 6.900 -11.524 -20.185 1.00 96.12 79 PHE A N 1
ATOM 633 C CA . PHE A 1 79 ? 8.331 -11.350 -19.932 1.00 96.12 79 PHE A CA 1
ATOM 634 C C . PHE A 1 79 ? 9.209 -11.928 -21.047 1.00 96.12 79 PHE A C 1
ATOM 636 O O . PHE A 1 79 ? 10.227 -11.331 -21.379 1.00 96.12 79 PHE A O 1
ATOM 643 N N . SER A 1 80 ? 8.796 -13.024 -21.694 1.00 95.69 80 SER A N 1
ATOM 644 C CA . SER A 1 80 ? 9.529 -13.591 -22.840 1.00 95.69 80 SER A CA 1
ATOM 645 C C . SER A 1 80 ? 9.554 -12.694 -24.086 1.00 95.69 80 SER A C 1
ATOM 647 O O . SER A 1 80 ? 10.397 -12.885 -24.958 1.00 95.69 80 SER A O 1
ATOM 649 N N . LEU A 1 81 ? 8.641 -11.721 -24.178 1.00 96.25 81 LEU A N 1
ATOM 650 C CA . LEU A 1 81 ? 8.548 -10.763 -25.286 1.00 96.25 81 LEU A CA 1
ATOM 651 C C . LEU A 1 81 ? 9.264 -9.439 -24.985 1.00 96.25 81 LEU A C 1
ATOM 653 O O . LEU A 1 81 ? 9.283 -8.542 -25.829 1.00 96.25 81 LEU A O 1
ATOM 657 N N . LEU A 1 82 ? 9.804 -9.288 -23.775 1.00 95.12 82 LEU A N 1
ATOM 658 C CA . LEU A 1 82 ? 10.414 -8.050 -23.327 1.00 95.12 82 LEU A CA 1
ATOM 659 C C . LEU A 1 82 ? 11.772 -7.838 -24.023 1.00 95.12 82 LEU A C 1
ATOM 661 O O . LEU A 1 82 ? 12.543 -8.792 -24.153 1.00 95.12 82 LEU A O 1
ATOM 665 N N . PRO A 1 83 ? 12.108 -6.608 -24.455 1.00 95.94 83 PRO A N 1
ATOM 666 C CA . PRO A 1 83 ? 13.444 -6.321 -24.959 1.00 95.94 83 PRO A CA 1
ATOM 667 C C . PRO A 1 83 ? 14.515 -6.647 -23.910 1.00 95.94 83 PRO A C 1
ATOM 669 O O . PRO A 1 83 ? 14.322 -6.412 -22.717 1.00 95.94 83 PRO A O 1
ATOM 672 N N . SER A 1 84 ? 15.662 -7.163 -24.358 1.00 93.88 84 SER A N 1
ATOM 673 C CA . SER A 1 84 ? 16.719 -7.684 -23.477 1.00 93.88 84 SER A CA 1
ATOM 674 C C . SER A 1 84 ? 17.385 -6.633 -22.586 1.00 93.88 84 SER A C 1
ATOM 676 O O . SER A 1 84 ? 18.159 -6.982 -21.702 1.00 93.88 84 SER A O 1
ATOM 678 N N . ASP A 1 85 ? 17.150 -5.350 -22.849 1.00 95.19 85 ASP A N 1
ATOM 679 C CA . ASP A 1 85 ? 17.695 -4.233 -22.085 1.00 95.19 85 ASP A CA 1
ATOM 680 C C . ASP A 1 85 ? 16.777 -3.759 -20.947 1.00 95.19 85 ASP A C 1
ATOM 682 O O . ASP A 1 85 ? 17.140 -2.825 -20.231 1.00 95.19 85 ASP A O 1
ATOM 686 N N . PHE A 1 86 ? 15.616 -4.396 -20.754 1.00 96.75 86 PHE A N 1
ATOM 687 C CA . PHE A 1 86 ? 14.803 -4.231 -19.552 1.00 96.75 86 PHE A CA 1
ATOM 688 C C . PHE A 1 86 ? 15.220 -5.222 -18.467 1.00 96.75 86 PHE A C 1
ATOM 690 O O . PHE A 1 86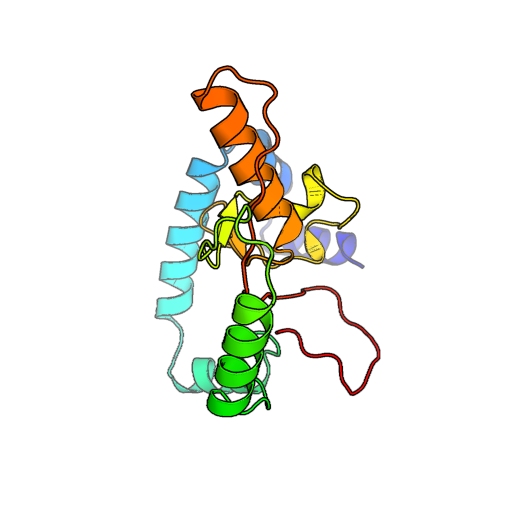 ? 15.274 -6.431 -18.682 1.00 96.75 86 PHE A O 1
ATOM 697 N N . GLU A 1 87 ? 15.428 -4.709 -17.261 1.00 96.12 87 GLU A N 1
ATOM 698 C CA . GLU A 1 87 ? 15.624 -5.529 -16.073 1.00 96.12 87 GLU A CA 1
ATOM 699 C C . GLU A 1 87 ? 14.273 -5.857 -15.431 1.00 96.12 87 GLU A C 1
ATOM 701 O O . GLU A 1 87 ? 13.478 -4.965 -15.118 1.00 96.12 87 GLU A O 1
ATOM 706 N N . LEU A 1 88 ? 14.022 -7.148 -15.219 1.00 96.69 88 LE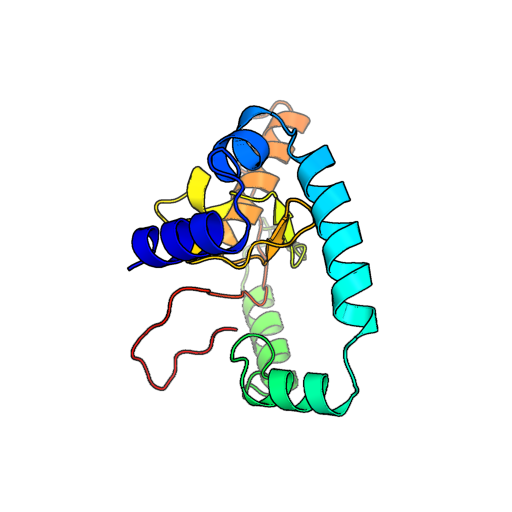U A N 1
ATOM 707 C CA . LEU A 1 88 ? 12.868 -7.639 -14.474 1.00 96.69 88 LEU A CA 1
ATOM 708 C C . LEU A 1 88 ? 13.140 -7.530 -12.974 1.00 96.69 88 LEU A C 1
ATOM 710 O O . LEU A 1 88 ? 14.127 -8.077 -12.483 1.00 96.69 88 LEU A O 1
ATOM 714 N N . ILE A 1 89 ? 12.246 -6.864 -12.247 1.00 97.06 89 ILE A N 1
ATOM 715 C CA . ILE A 1 89 ? 12.310 -6.756 -10.790 1.00 97.06 89 ILE A CA 1
ATOM 716 C C . ILE A 1 89 ? 10.968 -7.099 -10.148 1.00 97.06 89 ILE A C 1
ATOM 718 O O . ILE A 1 89 ? 9.898 -6.739 -10.640 1.00 97.06 89 ILE A O 1
ATOM 722 N N . GLU A 1 90 ? 11.034 -7.765 -9.003 1.00 95.62 90 GLU A N 1
ATOM 723 C CA . GLU A 1 90 ? 9.888 -7.969 -8.123 1.00 95.62 90 GLU A CA 1
ATOM 724 C C . GLU A 1 90 ? 9.802 -6.801 -7.145 1.00 95.62 90 GLU A C 1
ATOM 726 O O . GLU A 1 90 ? 10.777 -6.445 -6.477 1.00 95.62 90 GLU A O 1
ATOM 731 N N . LEU A 1 91 ? 8.631 -6.178 -7.079 1.00 96.69 91 LEU A N 1
ATOM 732 C CA . LEU A 1 91 ? 8.404 -5.014 -6.239 1.00 96.69 91 LEU A CA 1
ATOM 733 C C . LEU A 1 91 ? 7.774 -5.408 -4.905 1.00 96.69 91 LEU A C 1
ATOM 735 O O . LEU A 1 91 ? 7.027 -6.379 -4.785 1.00 96.69 91 LEU A O 1
ATOM 739 N N . SER A 1 92 ? 8.046 -4.596 -3.887 1.00 96.69 92 SER A N 1
ATOM 740 C CA . SER A 1 92 ? 7.371 -4.706 -2.597 1.00 96.69 92 SER A CA 1
ATOM 741 C C . SER A 1 92 ? 5.858 -4.456 -2.749 1.00 96.69 92 SER A C 1
ATOM 743 O O . SER A 1 92 ? 5.455 -3.528 -3.457 1.00 96.69 92 SER A O 1
ATOM 745 N N . PRO A 1 93 ? 4.993 -5.197 -2.024 1.00 95.88 93 PRO A N 1
ATOM 746 C CA . PRO A 1 93 ? 3.557 -4.906 -1.959 1.00 95.88 93 PRO A CA 1
ATOM 747 C C . PRO A 1 93 ? 3.244 -3.576 -1.256 1.00 95.88 93 PRO A C 1
ATOM 749 O O . PRO A 1 93 ? 2.105 -3.114 -1.283 1.00 95.88 93 PRO A O 1
ATOM 752 N N . LEU A 1 94 ? 4.243 -2.971 -0.612 1.00 97.06 94 LEU A N 1
ATOM 753 C CA . LEU A 1 94 ? 4.158 -1.705 0.104 1.00 97.06 94 LEU A CA 1
ATOM 754 C C . LEU A 1 94 ? 5.119 -0.673 -0.491 1.00 97.06 94 LEU A C 1
ATOM 756 O O . LEU A 1 94 ? 6.233 -1.012 -0.896 1.00 97.06 94 LEU A O 1
ATOM 760 N N . THR A 1 95 ? 4.718 0.591 -0.439 1.00 96.62 95 THR A N 1
ATOM 761 C CA . THR A 1 95 ? 5.523 1.765 -0.805 1.00 96.62 95 THR A CA 1
ATOM 762 C C . THR A 1 95 ? 5.413 2.826 0.303 1.00 96.62 95 THR A C 1
ATOM 764 O O . THR A 1 95 ? 4.502 2.725 1.134 1.00 96.62 95 THR A O 1
ATOM 767 N N . PRO A 1 96 ? 6.316 3.822 0.408 1.00 96.56 96 PRO A N 1
ATOM 768 C CA . PRO A 1 96 ? 6.171 4.891 1.397 1.00 96.56 96 PRO A CA 1
ATOM 769 C C . PRO A 1 96 ? 4.802 5.577 1.309 1.00 96.56 96 PRO A C 1
ATOM 771 O O . PRO A 1 96 ? 4.254 5.726 0.214 1.00 96.56 96 PRO A O 1
ATOM 774 N N . ILE A 1 97 ? 4.245 5.998 2.448 1.00 95.75 97 ILE A N 1
ATOM 775 C CA . ILE A 1 97 ? 2.975 6.737 2.459 1.00 95.75 97 ILE A CA 1
ATOM 776 C C . ILE A 1 97 ? 3.055 7.952 1.523 1.00 95.75 97 ILE A C 1
ATOM 778 O O . ILE A 1 97 ? 4.100 8.599 1.422 1.00 95.7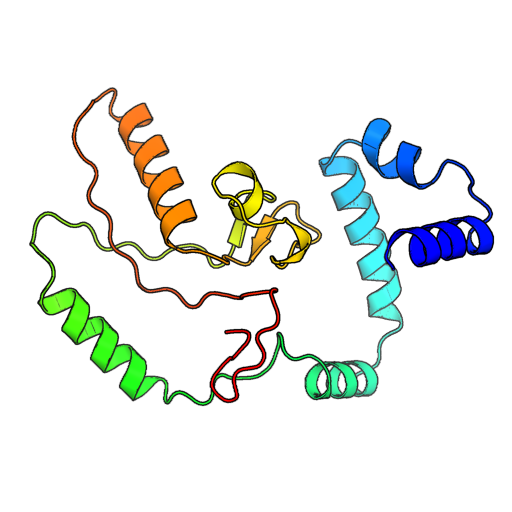5 97 ILE A O 1
ATOM 782 N N . GLY A 1 98 ? 1.968 8.270 0.827 1.00 95.44 98 GLY A N 1
ATOM 783 C CA . GLY A 1 98 ? 1.935 9.434 -0.051 1.00 95.44 98 GLY A CA 1
ATOM 784 C C . GLY A 1 98 ? 2.617 9.219 -1.395 1.00 95.44 98 GLY A C 1
ATOM 785 O O . GLY A 1 98 ? 2.610 10.142 -2.203 1.00 95.44 98 GLY A O 1
ATOM 786 N N . THR A 1 99 ? 3.154 8.027 -1.687 1.00 96.50 99 THR A N 1
ATOM 787 C CA . THR A 1 99 ? 3.745 7.722 -3.001 1.00 96.50 99 THR A CA 1
ATOM 788 C C . THR A 1 99 ? 2.756 8.052 -4.117 1.00 96.50 99 THR A C 1
ATOM 790 O O . THR A 1 99 ? 3.086 8.797 -5.037 1.00 96.50 99 THR A O 1
ATOM 793 N N . ALA A 1 100 ? 1.521 7.556 -4.031 1.00 94.50 100 ALA A N 1
ATOM 794 C CA . ALA A 1 100 ? 0.515 7.822 -5.048 1.00 94.50 100 ALA A CA 1
ATOM 795 C C . ALA A 1 100 ? 0.087 9.293 -5.092 1.00 94.50 100 ALA A C 1
ATOM 797 O O . ALA A 1 100 ? -0.062 9.841 -6.182 1.00 94.50 100 ALA A O 1
ATOM 798 N N . SER A 1 101 ? -0.108 9.943 -3.943 1.00 95.19 101 SER A N 1
ATOM 799 C CA . SER A 1 101 ? -0.648 11.306 -3.910 1.00 95.19 101 SER A CA 1
ATOM 800 C C . SER A 1 101 ? 0.361 12.408 -4.180 1.00 95.19 101 SER A C 1
ATOM 802 O O . SER A 1 101 ? -0.032 13.493 -4.585 1.00 95.19 101 SER A O 1
ATOM 804 N N . VAL A 1 102 ? 1.643 12.156 -3.927 1.00 96.25 102 VAL A N 1
ATOM 805 C CA . VAL A 1 102 ? 2.717 13.121 -4.183 1.00 96.25 102 VAL A CA 1
ATOM 806 C C . VAL A 1 102 ? 3.233 12.985 -5.614 1.00 96.25 102 VAL A C 1
ATOM 808 O O . VAL A 1 102 ? 3.548 13.992 -6.240 1.00 96.25 102 VAL A O 1
ATOM 811 N N . LEU A 1 103 ? 3.311 11.761 -6.150 1.00 95.56 103 LEU A N 1
ATOM 812 C CA . LEU A 1 103 ? 3.844 11.525 -7.498 1.00 95.56 103 LEU A CA 1
ATOM 813 C C . LEU A 1 103 ? 2.781 11.606 -8.603 1.00 95.56 103 LEU A C 1
ATOM 815 O O . LEU A 1 103 ? 3.136 11.668 -9.778 1.00 95.56 103 LEU A O 1
ATOM 819 N N . THR A 1 104 ? 1.490 11.594 -8.257 1.00 91.38 104 THR A N 1
ATOM 820 C CA . THR A 1 104 ? 0.377 11.623 -9.224 1.00 91.38 104 THR A CA 1
ATOM 821 C C . THR A 1 104 ? -0.759 12.531 -8.747 1.00 91.38 104 THR A C 1
ATOM 823 O O . THR A 1 104 ? -0.692 13.126 -7.679 1.00 91.38 104 THR A O 1
ATOM 826 N N . THR A 1 105 ? -1.849 12.607 -9.512 1.00 90.31 105 THR A N 1
ATOM 827 C CA . THR A 1 105 ? -3.076 13.336 -9.142 1.00 90.31 105 THR A CA 1
ATOM 828 C C . THR A 1 105 ? -4.025 12.535 -8.233 1.00 90.31 105 THR A C 1
ATOM 830 O O . THR A 1 105 ? -5.130 12.986 -7.928 1.00 90.31 105 THR A O 1
ATOM 833 N N . THR A 1 106 ? -3.626 11.338 -7.787 1.00 91.00 106 THR A N 1
ATOM 834 C CA . THR A 1 106 ? -4.463 10.453 -6.962 1.00 91.00 106 THR A CA 1
ATOM 835 C C . THR A 1 106 ? -4.580 10.974 -5.531 1.00 91.00 106 THR A C 1
ATOM 837 O O . THR A 1 106 ? -3.596 11.055 -4.807 1.00 91.00 106 THR A O 1
ATOM 840 N N . HIS A 1 107 ? -5.789 11.248 -5.042 1.00 92.19 107 HIS A N 1
AT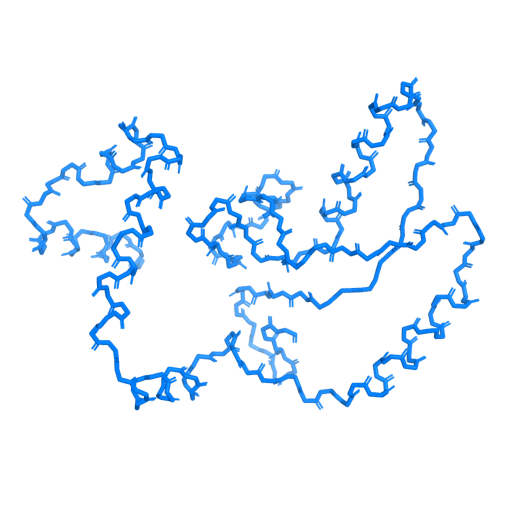OM 841 C CA . HIS A 1 107 ? -5.962 11.591 -3.627 1.00 92.19 107 HIS A CA 1
ATOM 842 C C . HIS A 1 107 ? -5.560 10.407 -2.722 1.00 92.19 107 HIS A C 1
ATOM 844 O O . HIS A 1 107 ? -6.021 9.291 -2.938 1.00 92.19 107 HIS A O 1
ATOM 850 N N . GLN A 1 108 ? -4.820 10.661 -1.631 1.00 93.12 108 GLN A N 1
ATOM 851 C CA . GLN A 1 108 ? -4.465 9.66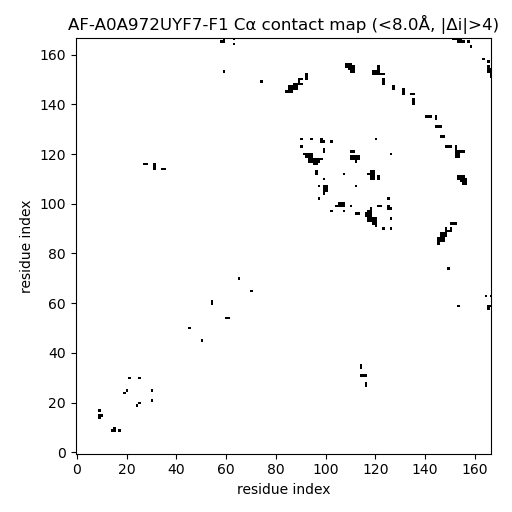2 -0.600 1.00 93.12 108 GLN A CA 1
ATOM 852 C C . GLN A 1 108 ? -5.626 8.757 -0.141 1.00 93.12 108 GLN A C 1
ATOM 854 O O . GLN A 1 108 ? -5.424 7.580 0.124 1.00 93.12 108 GLN A O 1
ATOM 859 N N . ASN A 1 109 ? -6.858 9.273 -0.080 1.00 91.31 109 ASN A N 1
ATOM 860 C CA . ASN A 1 109 ? -8.038 8.505 0.330 1.00 91.31 109 ASN A CA 1
ATOM 861 C C . ASN A 1 109 ? -8.468 7.429 -0.686 1.00 91.31 109 ASN A C 1
ATOM 863 O O . ASN A 1 109 ? -9.324 6.607 -0.370 1.00 91.31 109 ASN A O 1
ATOM 867 N N . ASN A 1 110 ? -7.897 7.441 -1.891 1.00 91.56 110 ASN A N 1
ATOM 868 C CA . ASN A 1 110 ? -8.101 6.426 -2.922 1.00 91.56 110 ASN A CA 1
ATOM 869 C C . ASN A 1 110 ? -7.041 5.312 -2.853 1.00 91.56 110 ASN A C 1
ATOM 871 O O . ASN A 1 110 ? -7.031 4.424 -3.706 1.00 91.56 110 ASN A O 1
ATOM 875 N N . VAL A 1 111 ? -6.166 5.345 -1.844 1.00 93.50 111 VAL A N 1
ATOM 876 C CA . VAL A 1 111 ? -5.098 4.372 -1.600 1.00 93.50 111 VAL A CA 1
ATOM 877 C C . VAL A 1 111 ? -5.198 3.852 -0.167 1.00 93.50 111 VAL A C 1
ATOM 879 O O . VAL A 1 111 ? -5.659 4.550 0.735 1.00 93.50 111 VAL A O 1
ATOM 882 N N . ILE A 1 112 ? -4.794 2.601 0.053 1.00 95.25 112 ILE A N 1
ATOM 883 C CA . ILE A 1 112 ? -4.855 1.967 1.372 1.00 95.25 112 ILE A CA 1
ATOM 884 C C . ILE A 1 112 ? -3.596 2.309 2.164 1.00 95.25 112 ILE A C 1
ATOM 886 O O . ILE A 1 112 ? -2.562 1.652 2.043 1.00 95.25 112 ILE A O 1
ATOM 890 N N . SER A 1 113 ? -3.692 3.348 2.989 1.00 95.75 113 SER A N 1
ATOM 891 C CA . SER A 1 113 ? -2.666 3.700 3.970 1.00 95.75 113 SER A CA 1
ATOM 892 C C . SER A 1 113 ? -2.584 2.653 5.082 1.00 95.75 113 SER A C 1
ATOM 894 O O . SER A 1 113 ? -3.603 2.148 5.558 1.00 95.75 113 SER A O 1
ATOM 896 N N . THR A 1 114 ? -1.371 2.352 5.535 1.00 95.81 114 THR A N 1
ATOM 897 C CA . THR A 1 114 ? -1.127 1.486 6.691 1.00 95.81 114 THR A CA 1
ATOM 898 C C . THR A 1 114 ? -0.725 2.320 7.906 1.00 95.81 114 THR A C 1
ATOM 900 O O . THR A 1 114 ? -0.267 3.454 7.789 1.00 95.81 114 THR A O 1
ATOM 903 N N . ILE A 1 115 ? -0.841 1.735 9.099 1.00 95.56 115 ILE A N 1
ATOM 904 C CA . ILE A 1 115 ? -0.401 2.381 10.346 1.00 95.56 115 ILE A CA 1
ATOM 905 C C . ILE A 1 115 ? 1.128 2.452 10.494 1.00 95.56 115 ILE A C 1
ATOM 907 O O . ILE A 1 115 ? 1.611 3.018 11.467 1.00 95.56 115 ILE A O 1
ATOM 911 N N . ARG A 1 116 ? 1.893 1.837 9.580 1.00 94.25 116 ARG A N 1
ATOM 912 C CA . ARG A 1 116 ? 3.365 1.802 9.600 1.00 94.25 116 ARG A CA 1
ATOM 913 C C . ARG A 1 116 ? 3.963 2.718 8.536 1.00 94.25 116 ARG A C 1
ATOM 915 O O . ARG A 1 116 ? 4.904 2.323 7.853 1.00 94.25 116 ARG A O 1
ATOM 922 N N . ASN A 1 117 ? 3.379 3.903 8.359 1.00 94.19 117 ASN A N 1
ATOM 923 C CA . ASN A 1 117 ? 3.927 4.971 7.517 1.00 94.19 117 ASN A CA 1
ATOM 924 C C . ASN A 1 117 ? 4.222 4.544 6.066 1.00 94.19 117 ASN A C 1
ATOM 926 O O . ASN A 1 117 ? 5.098 5.074 5.386 1.00 94.19 117 ASN A O 1
ATOM 930 N N . THR A 1 118 ? 3.447 3.574 5.591 1.00 96.75 118 THR A N 1
ATOM 931 C CA . THR A 1 118 ? 3.487 3.008 4.243 1.00 96.75 118 THR A CA 1
ATOM 932 C C . THR A 1 118 ? 2.075 2.975 3.687 1.00 96.75 118 THR A C 1
ATOM 934 O O . THR A 1 118 ? 1.092 3.147 4.411 1.00 96.75 118 THR A O 1
ATOM 937 N N . GLU A 1 119 ? 1.959 2.717 2.400 1.00 96.62 119 GLU A N 1
ATOM 938 C CA . GLU A 1 119 ? 0.701 2.403 1.748 1.00 96.62 119 GLU A CA 1
ATOM 939 C C . GLU A 1 119 ? 0.844 1.135 0.914 1.00 96.62 119 GLU A C 1
ATOM 941 O O . GLU A 1 119 ? 1.941 0.782 0.473 1.00 96.62 119 GLU A O 1
ATOM 946 N N . VAL A 1 120 ? -0.268 0.428 0.727 1.00 96.69 120 VAL A N 1
ATOM 947 C CA . VAL A 1 120 ? -0.315 -0.699 -0.206 1.00 96.69 120 VAL A CA 1
ATOM 948 C C . VAL A 1 120 ? -0.099 -0.159 -1.611 1.00 96.69 120 VAL A C 1
ATOM 950 O O . VAL A 1 120 ? -0.690 0.858 -1.980 1.00 96.69 120 VAL A O 1
ATOM 953 N N . ALA A 1 121 ? 0.749 -0.837 -2.382 1.00 94.75 121 ALA A N 1
ATOM 954 C CA . ALA A 1 121 ? 1.047 -0.486 -3.758 1.00 94.75 121 ALA A CA 1
ATOM 955 C C . ALA A 1 121 ? -0.253 -0.365 -4.561 1.00 94.75 121 ALA A C 1
ATOM 957 O O . ALA A 1 121 ? -0.916 -1.354 -4.880 1.00 94.75 121 ALA A O 1
ATOM 958 N N . ALA A 1 122 ? -0.625 0.876 -4.864 1.00 93.44 122 ALA A N 1
ATOM 959 C CA . ALA A 1 122 ? -1.747 1.152 -5.739 1.00 93.44 122 ALA A CA 1
ATOM 960 C C . ALA A 1 122 ? -1.287 1.167 -7.191 1.00 93.44 122 ALA A C 1
ATOM 962 O O . ALA A 1 122 ? -2.033 0.692 -8.024 1.00 93.44 122 ALA A O 1
ATOM 963 N N . ASP A 1 123 ? -0.079 1.654 -7.498 1.00 92.44 123 ASP A N 1
ATOM 964 C CA . ASP A 1 123 ? 0.423 1.803 -8.867 1.00 92.44 123 ASP A CA 1
ATOM 965 C C . ASP A 1 123 ? 1.884 1.364 -9.006 1.00 92.44 123 ASP A C 1
ATOM 967 O O . ASP A 1 123 ? 2.775 1.966 -8.402 1.00 92.44 123 ASP A O 1
ATOM 971 N N . THR A 1 124 ? 2.139 0.352 -9.836 1.00 94.81 124 THR A N 1
ATOM 972 C CA . THR A 1 124 ? 3.489 -0.150 -10.138 1.00 94.81 124 THR A CA 1
ATOM 973 C C . THR A 1 124 ? 4.385 0.946 -10.723 1.00 94.81 124 THR A C 1
ATOM 975 O O . THR A 1 124 ? 5.570 1.009 -10.402 1.00 94.81 124 THR A O 1
ATOM 978 N N . THR A 1 125 ? 3.836 1.854 -11.535 1.00 94.81 125 THR A N 1
ATOM 979 C CA . THR A 1 125 ? 4.610 2.881 -12.252 1.00 94.81 125 THR A CA 1
ATOM 980 C C . THR A 1 125 ? 5.282 3.852 -11.291 1.00 94.81 125 THR A C 1
ATOM 982 O O . THR A 1 125 ? 6.439 4.217 -11.490 1.00 94.81 125 THR A O 1
ATOM 985 N N . ASN A 1 126 ? 4.593 4.223 -10.210 1.00 95.31 126 ASN A N 1
ATOM 986 C CA . ASN A 1 126 ? 5.137 5.121 -9.192 1.00 95.31 126 ASN A CA 1
ATOM 987 C C . ASN A 1 126 ? 6.349 4.500 -8.489 1.00 95.31 126 ASN A C 1
ATOM 989 O O . ASN A 1 126 ? 7.351 5.171 -8.249 1.00 95.31 126 ASN A O 1
ATOM 993 N N . ILE A 1 127 ? 6.271 3.202 -8.196 1.00 96.75 127 ILE A N 1
ATOM 994 C CA . ILE A 1 127 ? 7.330 2.462 -7.507 1.00 96.75 127 ILE A CA 1
ATOM 995 C C . ILE A 1 127 ? 8.525 2.253 -8.449 1.00 96.75 127 ILE A C 1
ATOM 997 O O . ILE A 1 127 ? 9.666 2.502 -8.059 1.00 96.75 127 ILE A O 1
ATOM 1001 N N . LEU A 1 128 ? 8.275 1.892 -9.715 1.00 97.31 128 LEU A N 1
ATOM 1002 C CA . LEU A 1 128 ? 9.316 1.814 -10.746 1.00 97.31 128 LEU A CA 1
ATOM 1003 C C . LEU A 1 128 ? 10.007 3.167 -10.957 1.00 97.31 128 LEU A C 1
ATOM 1005 O O . LEU A 1 128 ? 11.229 3.215 -11.091 1.00 97.31 128 LEU A O 1
ATOM 1009 N N . ALA A 1 129 ? 9.254 4.271 -10.955 1.00 95.94 129 ALA A N 1
ATOM 1010 C CA . ALA A 1 129 ? 9.806 5.617 -11.088 1.00 95.94 129 ALA A CA 1
ATOM 1011 C C . ALA A 1 129 ? 10.730 5.983 -9.915 1.00 95.94 129 ALA A C 1
ATOM 1013 O O . ALA A 1 129 ? 11.811 6.534 -10.147 1.00 95.94 129 ALA A O 1
ATOM 1014 N N . LEU A 1 130 ? 10.343 5.639 -8.680 1.00 96.62 130 LEU A N 1
ATOM 1015 C CA . LEU A 1 130 ? 11.183 5.813 -7.492 1.00 96.62 130 LEU A CA 1
ATOM 1016 C C . LEU A 1 130 ? 12.475 4.994 -7.587 1.00 96.62 130 LEU A C 1
ATOM 1018 O O . LEU A 1 130 ? 13.557 5.541 -7.370 1.00 96.62 130 LEU A O 1
ATOM 1022 N N . GLU A 1 131 ? 12.385 3.721 -7.973 1.00 96.94 131 GLU A N 1
ATOM 1023 C CA . GLU A 1 131 ? 13.562 2.859 -8.125 1.00 96.94 131 GLU A CA 1
ATOM 1024 C C . GLU A 1 131 ? 14.488 3.364 -9.243 1.00 96.94 131 GLU A C 1
ATOM 1026 O O . GLU A 1 131 ? 15.704 3.457 -9.067 1.00 96.94 131 GLU A O 1
ATOM 1031 N N . CYS A 1 132 ? 13.924 3.809 -10.368 1.00 96.38 132 CYS A N 1
ATOM 1032 C CA . CYS A 1 132 ? 14.689 4.440 -11.439 1.00 96.38 132 CYS A CA 1
ATOM 1033 C C . CYS A 1 132 ? 15.409 5.711 -10.960 1.00 96.38 132 CYS A C 1
ATOM 1035 O O . CYS A 1 132 ? 16.566 5.938 -11.315 1.00 96.38 132 CYS A O 1
ATOM 1037 N N . ALA A 1 133 ? 14.740 6.557 -10.171 1.00 94.94 133 ALA A N 1
ATOM 1038 C CA . ALA A 1 133 ? 15.330 7.780 -9.633 1.00 94.94 133 ALA A CA 1
ATOM 1039 C C . ALA A 1 133 ? 16.468 7.482 -8.645 1.00 94.94 133 ALA A C 1
ATOM 1041 O O . ALA A 1 133 ? 17.528 8.106 -8.736 1.00 94.94 133 ALA A O 1
ATOM 1042 N N . LYS A 1 134 ? 16.279 6.498 -7.758 1.00 95.62 134 LYS A N 1
ATOM 1043 C CA . LYS A 1 134 ? 17.309 6.014 -6.832 1.00 95.62 134 LYS A CA 1
ATOM 1044 C C . LYS A 1 134 ? 18.548 5.527 -7.589 1.00 95.62 134 LYS A C 1
ATOM 1046 O O . LYS A 1 134 ? 19.638 6.032 -7.337 1.00 95.62 134 LYS A O 1
ATOM 1051 N N . ARG A 1 135 ? 18.386 4.628 -8.566 1.00 95.62 135 ARG A N 1
ATOM 1052 C CA . ARG A 1 135 ? 19.513 4.070 -9.336 1.00 95.62 135 ARG A CA 1
ATOM 1053 C C . ARG A 1 135 ? 20.271 5.131 -10.130 1.00 95.62 135 ARG A C 1
ATOM 1055 O O . ARG A 1 135 ? 21.497 5.153 -10.104 1.00 95.62 135 ARG A O 1
ATOM 1062 N N . ARG A 1 136 ? 19.569 6.072 -10.780 1.00 95.06 136 ARG A N 1
ATOM 1063 C CA . ARG A 1 136 ? 20.229 7.204 -11.467 1.00 95.06 136 ARG A CA 1
ATOM 1064 C C . ARG A 1 136 ? 21.070 8.047 -10.512 1.00 95.06 136 ARG A C 1
ATOM 1066 O O . ARG A 1 136 ? 22.165 8.470 -10.879 1.00 95.06 136 ARG A O 1
ATOM 1073 N N . LYS A 1 137 ? 20.568 8.275 -9.293 1.00 93.88 137 LYS A N 1
ATOM 1074 C CA . LYS A 1 137 ? 21.291 9.006 -8.247 1.00 93.88 137 LYS A CA 1
ATOM 1075 C C . LYS A 1 137 ? 22.536 8.244 -7.785 1.00 93.88 137 LYS A C 1
ATOM 1077 O O . LYS A 1 137 ? 23.589 8.856 -7.664 1.00 93.88 137 LYS A O 1
ATOM 1082 N N . GLU A 1 138 ? 22.432 6.936 -7.560 1.00 93.31 138 GLU A N 1
ATOM 1083 C CA . GLU A 1 138 ? 23.549 6.082 -7.121 1.00 93.31 138 GLU A CA 1
ATOM 1084 C C . GLU A 1 138 ? 24.650 5.960 -8.180 1.00 93.31 138 GLU A C 1
ATOM 1086 O O . GLU A 1 138 ? 25.834 6.005 -7.860 1.00 93.31 138 GLU A O 1
ATOM 1091 N N . TRP A 1 139 ? 24.273 5.852 -9.452 1.00 91.19 139 TRP A N 1
ATOM 1092 C CA . TRP A 1 139 ? 25.218 5.718 -10.561 1.00 91.19 139 TRP A CA 1
ATOM 1093 C C . TRP A 1 139 ? 25.826 7.046 -11.025 1.00 91.19 139 TRP A C 1
ATOM 1095 O O . TRP A 1 139 ? 26.653 7.036 -11.937 1.00 91.19 139 TRP A O 1
ATOM 1105 N N . LEU A 1 140 ? 25.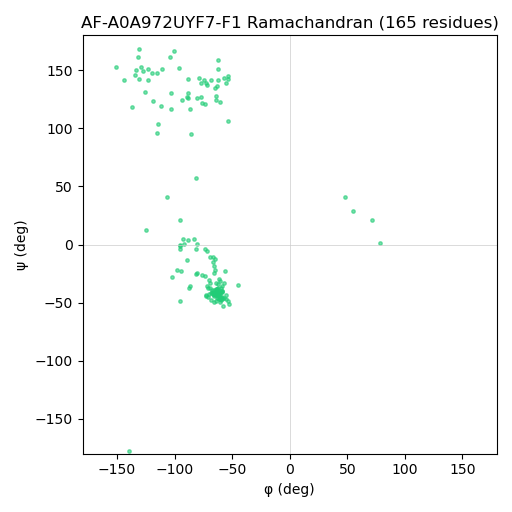397 8.182 -10.455 1.00 84.75 140 LEU A N 1
ATOM 1106 C CA . LEU A 1 140 ? 25.788 9.533 -10.880 1.00 84.75 140 LEU A CA 1
ATOM 1107 C C . LEU A 1 140 ? 25.676 9.715 -12.406 1.00 84.75 140 LEU A C 1
ATOM 1109 O O . LEU A 1 140 ? 26.549 10.288 -13.056 1.00 84.75 140 LEU A O 1
ATOM 1113 N N . THR A 1 141 ? 24.607 9.176 -12.999 1.00 80.25 141 THR A N 1
ATOM 1114 C CA . THR A 1 141 ? 24.463 9.074 -14.454 1.00 80.25 141 THR A CA 1
ATOM 1115 C C . THR A 1 141 ? 23.088 9.517 -14.935 1.00 80.25 141 THR A C 1
ATOM 1117 O O . THR A 1 141 ? 22.075 9.335 -14.261 1.00 80.25 141 THR A O 1
ATOM 1120 N N . SER A 1 142 ? 23.046 10.045 -16.158 1.00 76.38 142 SER A N 1
ATOM 1121 C CA . SER A 1 142 ? 21.815 10.315 -16.904 1.00 76.38 142 SER A CA 1
ATOM 1122 C C . SER A 1 142 ? 21.338 9.119 -17.734 1.00 76.38 142 SER A C 1
ATOM 1124 O O . SER A 1 142 ? 20.355 9.246 -18.464 1.00 76.38 142 SER A O 1
ATOM 1126 N N . LYS A 1 143 ? 22.010 7.957 -17.647 1.00 86.12 143 LYS A N 1
ATOM 1127 C CA . LYS A 1 143 ? 21.600 6.753 -18.380 1.00 86.12 143 LYS A CA 1
ATOM 1128 C C . LYS A 1 143 ? 20.150 6.387 -18.069 1.00 86.12 143 LYS A C 1
ATOM 1130 O O . LYS A 1 143 ? 19.691 6.434 -16.924 1.00 86.12 143 LYS A O 1
ATOM 1135 N N . THR A 1 144 ? 19.440 5.987 -19.117 1.00 92.00 144 THR A N 1
ATOM 1136 C CA . THR A 1 144 ? 18.083 5.462 -19.011 1.00 92.00 144 THR A CA 1
ATOM 1137 C C . THR A 1 144 ? 18.102 4.162 -18.215 1.00 92.00 144 THR A C 1
ATOM 1139 O O . THR A 1 144 ? 18.804 3.221 -18.573 1.00 92.00 144 THR A O 1
ATOM 1142 N N . VAL A 1 145 ? 17.308 4.112 -17.148 1.00 95.81 145 VAL A N 1
ATOM 1143 C CA . VAL A 1 145 ? 17.030 2.884 -16.397 1.00 95.81 145 VAL A CA 1
ATOM 1144 C C . VAL A 1 145 ? 15.750 2.290 -16.979 1.00 95.81 145 VAL A C 1
ATOM 1146 O O . VAL A 1 145 ? 14.740 2.992 -17.051 1.00 95.81 145 VAL A O 1
ATOM 1149 N N . LYS A 1 146 ? 15.797 1.034 -17.426 1.00 96.12 146 LYS A N 1
ATOM 1150 C CA . LYS A 1 146 ? 14.658 0.322 -18.018 1.00 96.12 146 LYS A CA 1
ATOM 1151 C C . LYS A 1 146 ? 14.284 -0.838 -17.108 1.00 96.12 146 LYS A C 1
ATOM 1153 O O . LYS A 1 146 ? 14.991 -1.837 -17.056 1.00 96.12 146 LYS A O 1
ATOM 1158 N N . LEU A 1 147 ? 13.203 -0.666 -16.356 1.00 97.12 147 LEU A N 1
ATOM 1159 C CA . LEU A 1 147 ? 12.717 -1.651 -15.392 1.00 97.12 147 LEU A CA 1
ATOM 1160 C C . LEU A 1 147 ? 11.354 -2.175 -15.835 1.00 97.12 147 LEU A C 1
ATOM 1162 O O . LEU A 1 147 ? 10.552 -1.433 -16.404 1.00 97.12 147 LEU A O 1
ATOM 1166 N N . CYS A 1 148 ? 11.085 -3.437 -15.535 1.00 96.50 148 CYS A N 1
ATOM 1167 C CA . CYS A 1 148 ? 9.794 -4.076 -15.732 1.00 96.50 148 CYS A CA 1
ATOM 1168 C C . CYS A 1 148 ? 9.422 -4.882 -14.487 1.00 96.50 148 CYS A C 1
ATOM 1170 O O . CYS A 1 148 ? 10.286 -5.439 -13.814 1.00 96.50 148 CYS A O 1
ATOM 1172 N N . SER A 1 149 ? 8.130 -4.933 -14.175 1.00 96.12 149 SER A N 1
ATOM 1173 C CA . SER A 1 149 ? 7.593 -5.724 -13.073 1.00 96.12 149 SER A CA 1
ATOM 1174 C C . SER A 1 149 ? 6.162 -6.152 -13.390 1.00 96.12 149 SER A C 1
ATOM 1176 O O . SER A 1 149 ? 5.460 -5.452 -14.123 1.00 96.12 149 SER A O 1
ATOM 1178 N N . SER A 1 150 ? 5.727 -7.274 -12.814 1.00 94.69 150 SER A N 1
ATOM 1179 C CA . SER A 1 150 ? 4.314 -7.649 -12.724 1.00 94.69 150 SER A CA 1
ATOM 1180 C C . SER A 1 150 ? 3.938 -7.749 -11.255 1.00 94.69 150 SER A C 1
ATOM 1182 O O . SER A 1 150 ? 4.565 -8.486 -10.500 1.00 94.69 150 SER A O 1
ATOM 1184 N N . GLN A 1 151 ? 2.922 -7.003 -10.834 1.00 92.19 151 GLN A N 1
ATOM 1185 C CA . GLN A 1 151 ? 2.530 -6.945 -9.434 1.00 92.19 151 GLN A CA 1
ATOM 1186 C C . GLN A 1 151 ? 1.013 -6.829 -9.305 1.00 92.19 151 GLN A C 1
ATOM 1188 O O . GLN A 1 151 ? 0.361 -6.104 -10.055 1.00 92.19 151 GLN A O 1
ATOM 1193 N N . ARG A 1 152 ? 0.452 -7.507 -8.300 1.00 91.19 152 ARG A N 1
ATOM 1194 C CA . ARG A 1 152 ? -0.912 -7.237 -7.835 1.00 91.19 152 ARG A CA 1
ATOM 1195 C C . ARG A 1 152 ? -0.953 -5.905 -7.091 1.00 91.19 152 ARG A C 1
ATOM 1197 O O . ARG A 1 152 ? -0.082 -5.619 -6.271 1.00 91.19 152 ARG A O 1
ATOM 1204 N N . LEU A 1 153 ? -1.982 -5.118 -7.365 1.00 92.62 153 LEU A N 1
ATOM 1205 C CA . LEU A 1 153 ? -2.152 -3.773 -6.831 1.00 92.62 153 LEU A CA 1
ATOM 1206 C C . LEU A 1 153 ? -3.483 -3.682 -6.104 1.00 92.62 153 LEU A C 1
ATOM 1208 O O . LEU A 1 153 ? -4.429 -4.352 -6.496 1.00 92.62 153 LEU A O 1
ATOM 1212 N N . THR A 1 154 ? -3.583 -2.814 -5.099 1.00 91.62 154 THR A N 1
ATOM 1213 C CA . THR A 1 154 ? -4.860 -2.554 -4.423 1.00 91.62 154 THR A CA 1
ATOM 1214 C C . THR A 1 154 ? -5.351 -1.142 -4.720 1.00 91.62 154 THR A C 1
ATOM 1216 O O . THR A 1 154 ? -4.707 -0.159 -4.351 1.00 91.62 154 THR A O 1
ATOM 1219 N N . ARG A 1 155 ? -6.525 -1.014 -5.350 1.00 85.00 155 ARG A N 1
ATOM 1220 C CA . ARG A 1 155 ? -7.138 0.281 -5.691 1.00 85.00 155 ARG A CA 1
ATOM 1221 C C . ARG A 1 155 ? -8.269 0.619 -4.714 1.00 85.00 155 ARG A C 1
ATOM 1223 O O . ARG A 1 155 ? -9.297 -0.056 -4.631 1.00 85.00 155 ARG A O 1
ATOM 1230 N N . GLY A 1 156 ? -8.084 1.706 -3.966 1.00 86.38 156 GLY A N 1
ATOM 1231 C CA . GLY A 1 156 ? -9.064 2.197 -2.997 1.00 86.38 156 GLY A CA 1
ATOM 1232 C C . GLY A 1 156 ? -10.253 2.913 -3.636 1.00 86.38 156 GLY A C 1
ATOM 1233 O O . GLY A 1 156 ? -11.340 2.895 -3.063 1.00 86.38 156 GLY A O 1
ATOM 1234 N N . GLN A 1 157 ? -10.097 3.490 -4.828 1.00 83.69 157 GLN A N 1
ATOM 1235 C CA . GLN A 1 157 ? -11.198 4.139 -5.542 1.00 83.69 157 GLN A CA 1
ATOM 1236 C C . GLN A 1 157 ? -12.284 3.117 -5.929 1.00 83.69 157 GLN A C 1
ATOM 1238 O O . GLN A 1 157 ? -11.953 2.087 -6.513 1.00 83.69 157 GLN A O 1
ATOM 1243 N N . PRO A 1 158 ? -13.564 3.357 -5.598 1.00 79.44 158 PRO A N 1
ATOM 1244 C CA . PRO A 1 158 ? -14.657 2.543 -6.111 1.00 79.44 158 PRO A CA 1
ATOM 1245 C C . PRO A 1 158 ? -14.962 2.930 -7.562 1.00 79.44 158 PRO A C 1
ATOM 1247 O O . PRO A 1 158 ? -15.001 4.116 -7.891 1.00 79.44 158 PRO A O 1
ATOM 1250 N N . PHE A 1 159 ? -15.224 1.934 -8.404 1.00 80.31 159 PHE A N 1
ATOM 1251 C CA . PHE A 1 159 ? -15.759 2.132 -9.748 1.00 80.31 159 PHE A CA 1
ATOM 1252 C C . PHE A 1 159 ? -17.065 1.355 -9.888 1.00 80.31 159 PHE A C 1
ATOM 1254 O O . PHE A 1 159 ? -17.187 0.242 -9.376 1.00 80.31 159 PHE A O 1
ATOM 1261 N N . GLU A 1 160 ? -18.038 1.946 -10.578 1.00 78.25 160 GLU A N 1
ATOM 1262 C CA . GLU A 1 160 ? -19.314 1.305 -10.913 1.00 78.25 160 GLU A CA 1
ATOM 1263 C C . GLU A 1 160 ? -19.150 0.409 -12.151 1.00 78.25 160 GLU A C 1
ATOM 1265 O O . GLU A 1 160 ? -19.804 0.591 -13.173 1.00 78.25 160 GLU A O 1
ATOM 1270 N N . ASP A 1 161 ? -18.233 -0.554 -12.070 1.00 79.00 161 ASP A N 1
ATOM 1271 C CA . ASP A 1 161 ? -18.006 -1.565 -13.101 1.00 79.00 161 ASP A CA 1
ATOM 1272 C C . ASP A 1 161 ? -18.110 -2.954 -12.462 1.00 79.00 161 ASP A C 1
ATOM 1274 O O . ASP A 1 161 ? -17.513 -3.227 -11.422 1.00 79.00 161 ASP A O 1
ATOM 1278 N N . LYS A 1 162 ? -18.881 -3.844 -13.091 1.00 72.00 162 LYS A N 1
ATOM 1279 C CA . LYS A 1 162 ? -19.085 -5.223 -12.625 1.00 72.00 162 LYS A CA 1
ATOM 1280 C C . LYS A 1 162 ? -17.804 -6.057 -12.668 1.00 72.00 162 LYS A C 1
ATOM 1282 O O . LYS A 1 162 ? -17.716 -7.046 -11.952 1.00 72.00 162 LYS A O 1
ATOM 1287 N N . ASN A 1 163 ? -16.837 -5.660 -13.490 1.00 74.44 163 ASN A N 1
ATOM 1288 C CA . ASN A 1 163 ? -15.533 -6.303 -13.595 1.00 74.44 163 ASN A CA 1
ATOM 1289 C C . ASN A 1 163 ? -14.473 -5.622 -12.717 1.00 74.44 163 ASN A C 1
ATOM 1291 O O . ASN A 1 163 ? -13.325 -6.066 -12.690 1.00 74.44 163 ASN A O 1
ATOM 1295 N N . PHE A 1 164 ? -14.825 -4.543 -12.006 1.00 76.44 164 PHE A N 1
ATOM 1296 C CA . PHE A 1 164 ? -13.895 -3.890 -11.098 1.00 76.44 164 PHE A CA 1
ATOM 1297 C C . PHE A 1 164 ? -13.733 -4.703 -9.811 1.00 76.44 164 PHE A C 1
ATOM 1299 O O . PHE A 1 164 ? -14.677 -4.925 -9.054 1.00 76.44 164 PHE A O 1
ATOM 1306 N N . SER A 1 165 ? -12.489 -5.081 -9.534 1.00 75.44 165 SER A N 1
ATOM 1307 C CA . SER A 1 165 ? -12.049 -5.636 -8.260 1.00 75.44 165 SER A CA 1
ATOM 1308 C C . SER A 1 165 ? -11.132 -4.632 -7.566 1.00 75.44 165 SER A C 1
ATOM 1310 O O . SER A 1 165 ? -10.433 -3.847 -8.206 1.00 75.44 165 SER A O 1
ATOM 1312 N N . ALA A 1 1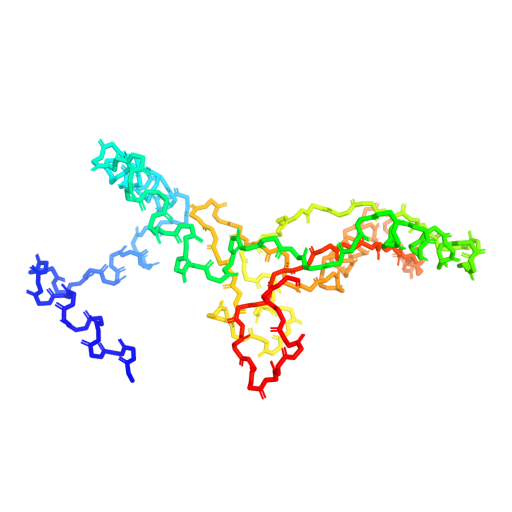66 ? -11.115 -4.662 -6.231 1.00 77.81 166 ALA A N 1
ATOM 1313 C CA . ALA A 1 166 ? -10.158 -3.873 -5.462 1.00 77.81 166 ALA A CA 1
ATOM 1314 C C . ALA A 1 166 ? -8.701 -4.342 -5.670 1.00 77.81 166 ALA A C 1
ATOM 1316 O O . ALA A 1 166 ? -7.804 -3.585 -5.303 1.00 77.81 166 ALA A O 1
ATOM 1317 N N . HIS A 1 167 ? -8.501 -5.544 -6.239 1.00 76.25 167 HIS A N 1
ATOM 1318 C CA . HIS A 1 167 ? -7.225 -6.230 -6.522 1.00 76.25 167 HIS A CA 1
ATOM 1319 C C . HIS A 1 167 ? -7.160 -6.890 -7.899 1.00 76.25 167 HIS A C 1
ATOM 1321 O O . HIS A 1 167 ? -8.243 -7.295 -8.380 1.00 76.25 167 HIS A O 1
#

Secondary structure (DSSP, 8-state):
-HHHHHHHHHHHHT-TTHHHIIIIIS-HHHHHHHHHHHHHHHHTT--HHHHHHHHHH-GGGPPPSS-HHHHHHHHHHHHHTS-TTSEE-PPPSEEETTHHHHHSS--GGGS-B-TTSEEE---HHHHHHHHHHHHHHHTT--PPP-EE--------S--S-TT----